Protein AF-A0A352DZR2-F1 (afdb_monomer_lite)

Secondary structure (DSSP, 8-state):
-EEESS--HHHHHS--TT--EEEEEEEEEETTEEEEEEEEEEEPPGGG----

Structure (mmCIF, N/CA/C/O backbone):
data_AF-A0A352DZR2-F1
#
_entry.id   AF-A0A352DZR2-F1
#
loop_
_atom_site.group_PDB
_atom_site.id
_atom_site.type_symbol
_atom_site.label_atom_id
_atom_site.label_alt_id
_atom_site.label_comp_id
_atom_site.label_asym_id
_atom_site.label_entity_id
_atom_site.label_seq_id
_atom_site.pdbx_PDB_ins_code
_atom_site.Cartn_x
_atom_site.Cartn_y
_atom_site.Cartn_z
_atom_site.occupancy
_atom_site.B_iso_or_equiv
_atom_site.auth_seq_id
_atom_site.auth_comp_id
_atom_site.auth_asym_id
_atom_site.auth_atom_id
_atom_site.pdbx_PDB_model_num
ATOM 1 N N . THR A 1 1 ? 7.207 7.225 1.826 1.00 91.31 1 THR A N 1
ATOM 2 C CA . THR A 1 1 ? 6.871 6.574 0.535 1.00 91.31 1 THR A CA 1
ATOM 3 C C . THR A 1 1 ? 7.336 5.128 0.571 1.00 91.31 1 THR A C 1
ATOM 5 O O . THR A 1 1 ? 8.207 4.816 1.374 1.00 91.31 1 THR A O 1
ATOM 8 N N . GLY A 1 2 ? 6.766 4.238 -0.244 1.00 94.44 2 GLY A N 1
ATOM 9 C CA . GLY A 1 2 ? 7.152 2.823 -0.297 1.00 94.44 2 GLY A CA 1
ATOM 10 C C . GLY A 1 2 ? 7.391 2.353 -1.730 1.00 94.44 2 GLY A C 1
ATOM 11 O O . GLY A 1 2 ? 6.840 2.942 -2.661 1.00 94.44 2 GLY A O 1
ATOM 12 N N . ARG A 1 3 ? 8.225 1.327 -1.924 1.00 96.06 3 ARG A N 1
ATOM 13 C CA . ARG A 1 3 ? 8.440 0.699 -3.236 1.00 96.06 3 ARG A CA 1
ATOM 14 C C . ARG A 1 3 ? 8.536 -0.816 -3.119 1.00 96.06 3 ARG A C 1
ATOM 16 O O . ARG A 1 3 ? 9.400 -1.309 -2.400 1.00 96.06 3 ARG A O 1
ATOM 23 N N . LEU A 1 4 ? 7.712 -1.516 -3.894 1.00 96.62 4 LEU A N 1
ATOM 24 C CA . LEU A 1 4 ? 7.829 -2.948 -4.159 1.00 96.62 4 LEU A CA 1
ATOM 25 C C . LEU A 1 4 ? 8.570 -3.152 -5.485 1.00 96.62 4 LEU A C 1
ATOM 27 O O . LEU A 1 4 ? 8.213 -2.553 -6.501 1.00 96.62 4 LEU A O 1
ATOM 31 N N . TRP A 1 5 ? 9.623 -3.965 -5.476 1.00 93.19 5 TRP A N 1
ATOM 32 C CA . TRP A 1 5 ? 10.373 -4.312 -6.682 1.00 93.19 5 TRP A CA 1
ATOM 33 C C . TRP A 1 5 ? 9.882 -5.655 -7.216 1.00 93.19 5 TRP A C 1
ATOM 35 O O . TRP A 1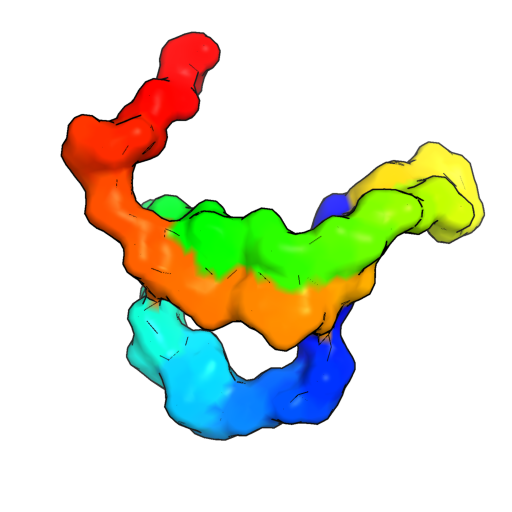 5 ? 9.800 -6.612 -6.456 1.00 93.19 5 TRP A O 1
ATOM 45 N N . ASN A 1 6 ? 9.623 -5.735 -8.523 1.00 92.44 6 ASN A N 1
ATOM 46 C CA . ASN A 1 6 ? 9.052 -6.919 -9.183 1.00 92.44 6 ASN A CA 1
ATOM 47 C C . ASN A 1 6 ? 7.611 -7.239 -8.749 1.00 92.44 6 ASN A C 1
ATOM 49 O O . ASN A 1 6 ? 7.265 -8.404 -8.582 1.00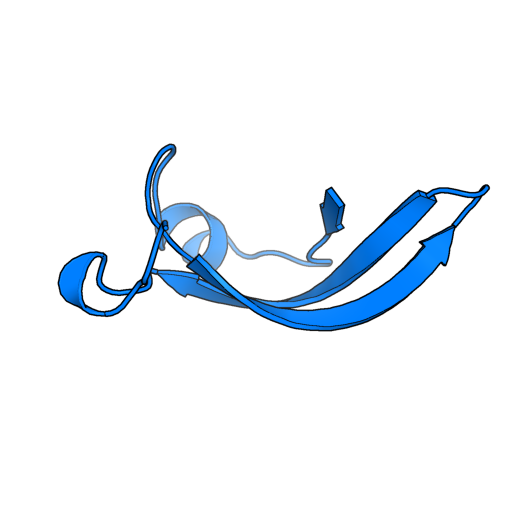 92.44 6 ASN A O 1
ATOM 53 N N . ALA A 1 7 ? 6.780 -6.208 -8.578 1.00 94.50 7 ALA A N 1
ATOM 54 C CA . ALA A 1 7 ? 5.349 -6.400 -8.369 1.00 94.50 7 ALA A CA 1
ATOM 55 C C . ALA A 1 7 ? 4.732 -7.188 -9.536 1.00 94.50 7 ALA A C 1
ATOM 57 O O . ALA A 1 7 ? 5.036 -6.927 -10.705 1.00 94.50 7 ALA A O 1
ATOM 58 N N . SER A 1 8 ? 3.879 -8.146 -9.201 1.00 94.25 8 SER A N 1
ATOM 59 C CA . SER A 1 8 ? 3.092 -8.927 -10.148 1.00 94.25 8 SER A CA 1
ATOM 60 C C . SER A 1 8 ? 1.727 -8.282 -10.412 1.00 94.25 8 SER A C 1
ATOM 62 O O . SER A 1 8 ? 1.272 -7.417 -9.660 1.00 94.25 8 SER A O 1
ATOM 64 N N . ASP A 1 9 ? 1.028 -8.746 -11.451 1.00 95.06 9 ASP A N 1
ATOM 65 C CA . ASP A 1 9 ? -0.359 -8.333 -11.716 1.00 95.06 9 ASP A CA 1
ATOM 66 C C . ASP A 1 9 ? -1.302 -8.704 -10.558 1.00 95.06 9 ASP A C 1
ATOM 68 O O . ASP A 1 9 ? -2.281 -8.004 -10.303 1.00 95.06 9 ASP A O 1
ATOM 72 N N . ALA A 1 10 ? -0.997 -9.787 -9.832 1.00 93.38 10 ALA A N 1
ATOM 73 C CA . ALA A 1 10 ? -1.757 -10.190 -8.655 1.00 93.38 10 ALA A CA 1
ATOM 74 C C . ALA A 1 10 ? -1.590 -9.182 -7.510 1.00 93.38 10 ALA A C 1
ATOM 76 O O . ALA A 1 10 ? -2.586 -8.806 -6.899 1.00 93.38 10 ALA A O 1
ATOM 77 N N . ASP A 1 11 ? -0.367 -8.693 -7.274 1.00 93.44 11 ASP A N 1
ATOM 78 C CA . ASP A 1 11 ? -0.103 -7.660 -6.262 1.00 93.44 11 ASP A CA 1
ATOM 79 C C . ASP A 1 11 ? -0.834 -6.357 -6.606 1.00 93.44 11 ASP A C 1
ATOM 81 O O . ASP A 1 11 ? -1.385 -5.700 -5.729 1.00 93.44 11 ASP A O 1
ATOM 85 N N . TYR A 1 12 ? -0.880 -6.001 -7.895 1.00 90.88 12 TYR A N 1
ATOM 86 C CA . TYR A 1 12 ? -1.587 -4.808 -8.363 1.00 90.88 12 TYR A CA 1
ATOM 87 C C . TYR A 1 1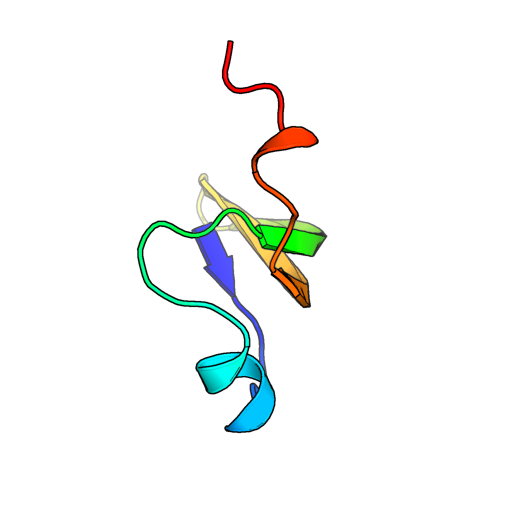2 ? -3.112 -4.923 -8.215 1.00 90.88 12 TYR A C 1
ATOM 89 O O . TYR A 1 12 ? -3.778 -3.940 -7.907 1.00 90.88 12 TYR A O 1
ATOM 97 N N . GLY A 1 13 ? -3.675 -6.116 -8.427 1.00 94.56 13 GLY A N 1
ATOM 98 C CA . GLY A 1 13 ? -5.112 -6.372 -8.294 1.00 94.56 13 GLY A CA 1
ATOM 99 C C . GLY A 1 13 ? -5.589 -6.684 -6.871 1.00 94.56 13 GLY A C 1
ATOM 100 O O . GLY A 1 13 ? -6.791 -6.859 -6.672 1.00 94.56 13 GLY A O 1
ATOM 101 N N . ALA A 1 14 ? -4.683 -6.791 -5.895 1.00 94.69 14 ALA A N 1
ATOM 102 C CA . ALA A 1 14 ? -5.005 -7.235 -4.536 1.00 94.69 14 ALA A CA 1
ATOM 103 C C . ALA A 1 14 ? -5.719 -6.172 -3.678 1.00 94.69 14 ALA A C 1
ATOM 105 O O . ALA A 1 14 ? -6.336 -6.515 -2.668 1.00 94.69 14 ALA A O 1
ATOM 106 N N . PHE A 1 15 ? -5.637 -4.898 -4.061 1.00 96.06 15 PHE A N 1
ATOM 107 C CA . PHE A 1 15 ? -6.240 -3.764 -3.360 1.00 96.06 15 PHE A CA 1
ATOM 108 C C . PHE A 1 15 ? -6.528 -2.621 -4.338 1.00 96.06 15 PHE A C 1
ATOM 110 O O . PHE A 1 15 ? -6.035 -2.607 -5.467 1.00 96.06 15 PHE A O 1
ATOM 117 N N . GLN A 1 16 ? -7.348 -1.666 -3.913 1.00 95.56 16 GLN A N 1
ATOM 118 C CA . GLN A 1 16 ? -7.715 -0.494 -4.702 1.00 95.56 16 GLN A CA 1
ATOM 119 C C . GLN A 1 16 ? -7.337 0.800 -3.981 1.00 95.56 16 GLN A C 1
ATOM 121 O O . GLN A 1 16 ? -7.045 0.817 -2.784 1.00 95.56 16 GLN A O 1
ATOM 126 N N . ASP A 1 17 ? -7.365 1.909 -4.718 1.00 95.12 17 ASP A N 1
ATOM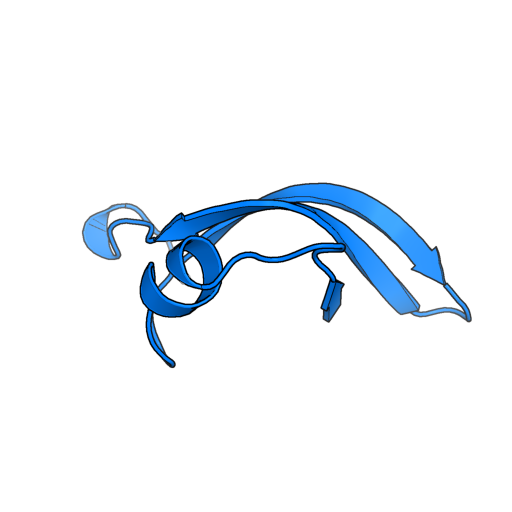 127 C CA . ASP A 1 17 ? -7.177 3.231 -4.131 1.00 95.12 17 ASP A CA 1
ATOM 128 C C . ASP A 1 17 ? -8.192 3.462 -2.999 1.00 95.12 17 ASP A C 1
ATOM 130 O O . ASP A 1 17 ? -9.404 3.364 -3.197 1.00 95.12 17 ASP A O 1
ATOM 134 N N . GLY A 1 18 ? -7.679 3.787 -1.811 1.00 94.12 18 GLY A N 1
ATOM 135 C CA . GLY A 1 18 ? -8.476 4.009 -0.602 1.00 94.12 18 GLY A CA 1
ATOM 136 C C . GLY A 1 18 ? -8.575 2.808 0.343 1.00 94.12 18 GLY A C 1
ATOM 137 O O . GLY A 1 18 ? -9.036 2.993 1.466 1.00 94.12 18 GLY A O 1
ATOM 138 N N . ASP A 1 19 ? -8.122 1.613 -0.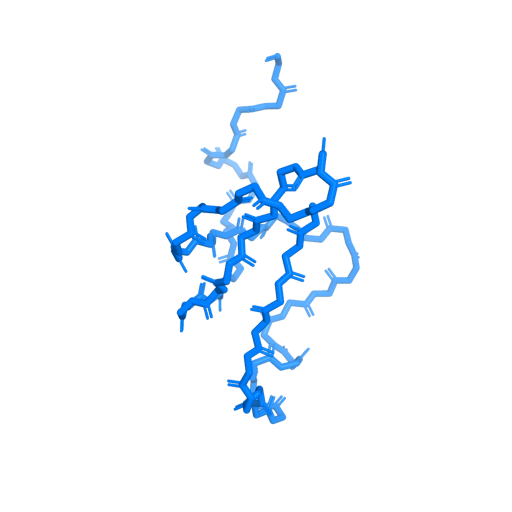052 1.00 95.81 19 ASP A N 1
ATOM 139 C CA . ASP A 1 19 ? -8.007 0.481 0.872 1.00 95.81 19 ASP A CA 1
ATOM 140 C C . ASP A 1 19 ? -6.878 0.700 1.892 1.00 95.81 19 ASP A C 1
ATOM 142 O O . ASP A 1 19 ? -5.816 1.253 1.584 1.00 95.81 19 ASP A O 1
ATOM 146 N N . PHE A 1 20 ? -7.072 0.175 3.103 1.00 96.19 20 PHE A N 1
ATOM 147 C CA . PHE A 1 20 ? -5.960 -0.046 4.019 1.00 96.19 20 PHE A CA 1
ATOM 148 C C . PHE A 1 20 ? -5.129 -1.232 3.557 1.00 96.19 20 PHE A C 1
ATOM 150 O O . PHE A 1 20 ? -5.659 -2.254 3.118 1.00 96.19 20 PHE A O 1
ATOM 157 N N . VAL A 1 21 ? -3.813 -1.111 3.709 1.00 96.00 21 VAL A N 1
ATOM 158 C CA . VAL A 1 21 ? -2.869 -2.176 3.378 1.00 96.00 21 VAL A CA 1
ATOM 159 C C . VAL A 1 21 ? -1.947 -2.462 4.552 1.00 96.00 21 VAL A C 1
ATOM 161 O O . VAL A 1 21 ? -1.476 -1.545 5.229 1.00 96.00 21 VAL A O 1
ATOM 164 N N . HIS A 1 22 ? -1.674 -3.743 4.772 1.00 95.44 22 HIS A N 1
ATOM 165 C CA . HIS A 1 22 ? -0.581 -4.189 5.619 1.00 95.44 22 HIS A CA 1
ATOM 166 C C . HIS A 1 22 ? 0.679 -4.293 4.760 1.00 95.44 22 HIS A C 1
ATOM 168 O O . HIS A 1 22 ? 0.649 -4.857 3.667 1.00 95.44 22 HIS A O 1
ATOM 174 N N . VAL A 1 23 ? 1.784 -3.724 5.242 1.00 96.44 23 VAL A N 1
ATOM 175 C CA . VAL A 1 23 ? 3.059 -3.683 4.520 1.00 96.44 23 VAL A CA 1
ATOM 176 C C . VAL A 1 23 ? 4.166 -4.185 5.430 1.00 96.44 23 VAL A C 1
ATOM 178 O O . VAL A 1 23 ? 4.412 -3.596 6.482 1.00 96.44 23 VAL A O 1
ATOM 181 N N . GLU A 1 24 ? 4.899 -5.197 4.974 1.00 97.38 24 GLU A N 1
ATOM 182 C CA . GLU A 1 24 ? 6.161 -5.601 5.589 1.00 97.38 24 GLU A CA 1
ATOM 183 C C . GLU A 1 24 ? 7.329 -5.192 4.692 1.00 97.38 24 GLU A C 1
ATOM 185 O O . GLU A 1 24 ? 7.291 -5.307 3.462 1.00 97.38 24 GLU A O 1
ATOM 190 N N . GLY A 1 25 ? 8.403 -4.693 5.298 1.00 96.88 25 GLY A N 1
ATOM 191 C CA . GLY A 1 25 ? 9.556 -4.237 4.542 1.00 96.88 25 GLY A CA 1
ATOM 192 C C . GLY A 1 25 ? 10.648 -3.623 5.400 1.00 96.88 25 GLY A C 1
ATOM 193 O O . GLY A 1 25 ? 10.572 -3.571 6.627 1.00 96.88 25 GLY A O 1
ATOM 194 N N . HIS A 1 26 ? 11.678 -3.127 4.724 1.00 97.56 26 HIS A N 1
ATOM 195 C CA . HIS A 1 26 ? 12.802 -2.461 5.364 1.00 97.56 26 HIS A CA 1
ATOM 196 C C . HIS A 1 26 ? 12.671 -0.947 5.253 1.00 97.56 26 HIS A C 1
ATOM 198 O O . HIS A 1 26 ? 12.618 -0.391 4.151 1.00 97.56 26 HIS A O 1
ATOM 204 N N . THR A 1 27 ? 12.676 -0.272 6.400 1.00 97.06 27 THR A N 1
ATOM 205 C CA . THR A 1 27 ? 12.767 1.187 6.460 1.00 97.06 27 THR A CA 1
ATOM 206 C C . THR A 1 27 ? 14.180 1.644 6.119 1.00 97.06 27 THR A C 1
ATOM 208 O O . THR A 1 27 ? 15.166 1.096 6.611 1.00 97.06 27 THR A O 1
ATOM 211 N N . GLN A 1 28 ? 14.280 2.695 5.315 1.00 95.12 28 GLN A N 1
ATOM 212 C CA . GLN A 1 28 ? 15.534 3.340 4.955 1.00 95.12 28 GLN A CA 1
ATOM 213 C C . GLN A 1 28 ? 15.377 4.861 4.899 1.00 95.12 28 GLN A C 1
ATOM 215 O O . GLN A 1 28 ? 14.315 5.386 4.559 1.00 95.12 28 GLN A O 1
ATOM 220 N N . LEU A 1 29 ? 16.461 5.575 5.198 1.00 96.06 29 LEU A N 1
ATOM 221 C CA . LEU A 1 29 ? 16.582 7.002 4.917 1.00 96.06 29 LEU A CA 1
ATOM 222 C C . LEU A 1 29 ? 17.287 7.175 3.575 1.00 96.06 29 LEU A C 1
ATOM 224 O O . LEU A 1 29 ? 18.435 6.768 3.414 1.00 96.06 29 LEU A O 1
ATOM 228 N N . TYR A 1 30 ? 16.605 7.799 2.620 1.00 90.75 30 TYR A N 1
ATOM 229 C CA . TYR A 1 30 ? 17.137 8.064 1.290 1.00 90.75 30 TYR A CA 1
ATOM 230 C C . TYR A 1 30 ? 16.988 9.549 0.960 1.00 90.75 30 TYR A C 1
ATOM 232 O O . TYR A 1 30 ? 15.878 10.080 0.947 1.00 90.75 30 TYR A O 1
ATOM 240 N N . SER A 1 31 ? 18.119 10.230 0.743 1.00 91.88 31 SER A N 1
ATOM 241 C CA . SER A 1 31 ? 18.191 11.681 0.493 1.00 91.88 31 SER A CA 1
ATOM 242 C C . SER A 1 31 ? 17.384 12.525 1.492 1.00 91.88 31 SER A C 1
ATOM 244 O O . SER A 1 31 ? 16.707 13.477 1.118 1.00 91.88 31 SER A O 1
ATOM 246 N N . GLY A 1 32 ? 17.434 12.153 2.775 1.00 95.06 32 GLY A N 1
ATOM 247 C CA . GLY A 1 32 ? 16.748 12.872 3.854 1.00 95.06 32 GLY A CA 1
ATOM 248 C C . GLY A 1 32 ? 15.266 12.531 4.037 1.00 95.06 32 GLY A C 1
ATOM 249 O O . GLY A 1 32 ? 14.640 13.082 4.936 1.00 95.06 32 GLY A O 1
ATOM 250 N N . ALA A 1 33 ? 14.705 11.612 3.245 1.00 95.75 33 ALA A N 1
ATOM 251 C CA . ALA A 1 33 ? 13.326 11.153 3.392 1.00 95.75 33 ALA A CA 1
ATOM 252 C C . ALA A 1 33 ? 13.263 9.683 3.826 1.00 95.75 33 ALA A C 1
ATOM 254 O O . ALA A 1 33 ? 14.000 8.838 3.314 1.00 95.75 33 ALA A O 1
ATOM 255 N N . MET A 1 34 ? 12.344 9.369 4.743 1.00 95.75 34 MET A N 1
ATOM 256 C CA . MET A 1 34 ? 12.063 7.989 5.136 1.00 95.75 34 MET A CA 1
ATOM 257 C C . MET A 1 34 ? 11.247 7.279 4.052 1.00 95.75 34 MET A C 1
ATOM 259 O O . MET A 1 34 ? 10.200 7.767 3.606 1.00 95.75 34 MET A O 1
ATOM 263 N N . GLN A 1 35 ? 11.724 6.108 3.640 1.00 97.06 35 GLN A N 1
ATOM 264 C CA . GLN A 1 35 ? 11.051 5.232 2.691 1.00 97.06 35 GLN A CA 1
ATOM 265 C C . GLN A 1 35 ? 11.057 3.785 3.177 1.00 97.06 35 GLN A C 1
ATOM 267 O O . GLN A 1 35 ? 11.892 3.410 3.996 1.00 97.06 35 GLN A O 1
ATOM 272 N N . ILE A 1 36 ? 10.157 2.969 2.634 1.00 97.50 36 ILE A N 1
ATOM 273 C CA . ILE A 1 36 ? 10.115 1.523 2.868 1.00 97.50 36 ILE A CA 1
ATOM 274 C C . ILE A 1 36 ? 10.409 0.804 1.548 1.00 97.50 36 ILE A C 1
ATOM 276 O O . ILE A 1 36 ? 9.772 1.086 0.531 1.00 97.50 36 ILE A O 1
ATOM 280 N N . ILE A 1 37 ? 11.364 -0.126 1.551 1.00 97.31 37 ILE A N 1
ATOM 281 C CA . ILE A 1 37 ? 11.443 -1.158 0.510 1.00 97.31 37 ILE A CA 1
ATOM 282 C C . ILE A 1 37 ? 10.534 -2.298 0.940 1.00 97.31 37 ILE A C 1
ATOM 284 O O . ILE A 1 37 ? 10.787 -2.940 1.957 1.00 97.31 37 ILE A O 1
ATOM 288 N N . ILE A 1 38 ? 9.465 -2.496 0.182 1.00 97.75 38 ILE A N 1
ATOM 289 C CA . ILE A 1 38 ? 8.379 -3.418 0.495 1.00 97.75 38 ILE A CA 1
ATOM 290 C C . ILE A 1 38 ? 8.793 -4.830 0.085 1.00 97.75 38 ILE A C 1
ATOM 292 O O . ILE A 1 38 ? 9.277 -5.030 -1.030 1.00 97.75 38 ILE A O 1
ATOM 296 N N . ALA A 1 39 ? 8.597 -5.782 0.994 1.00 96.31 39 ALA A N 1
ATOM 297 C CA . ALA A 1 39 ? 8.740 -7.210 0.744 1.00 96.31 39 ALA A CA 1
ATOM 298 C C . ALA A 1 39 ? 7.378 -7.853 0.448 1.00 96.31 39 ALA A C 1
ATOM 300 O O . ALA A 1 39 ? 7.274 -8.644 -0.486 1.00 96.31 39 ALA A O 1
ATOM 301 N N . THR A 1 40 ? 6.342 -7.476 1.202 1.00 95.50 40 THR A N 1
ATOM 302 C CA . THR A 1 40 ? 4.961 -7.944 1.022 1.00 95.50 40 THR A CA 1
ATOM 303 C C . THR A 1 40 ? 3.980 -6.793 1.222 1.00 95.50 40 THR A C 1
ATOM 305 O O . THR A 1 40 ? 4.233 -5.852 1.982 1.00 95.50 40 THR A O 1
ATOM 308 N N . ILE A 1 41 ? 2.864 -6.854 0.502 1.00 96.12 41 ILE A N 1
ATOM 309 C CA . ILE A 1 41 ? 1.755 -5.915 0.634 1.00 96.12 41 ILE A CA 1
ATOM 310 C C . ILE A 1 41 ? 0.446 -6.665 0.423 1.00 96.12 41 ILE A C 1
ATOM 312 O O . ILE A 1 41 ? 0.300 -7.405 -0.547 1.00 96.12 41 ILE A O 1
ATOM 316 N N . GLU A 1 42 ? -0.501 -6.475 1.331 1.00 95.56 42 GLU A N 1
ATOM 317 C CA . GLU A 1 42 ? -1.818 -7.101 1.257 1.00 95.56 42 GLU A CA 1
ATOM 318 C C . GLU A 1 42 ? -2.901 -6.163 1.785 1.00 95.56 42 GLU A C 1
ATOM 320 O O . GLU A 1 42 ? -2.635 -5.275 2.597 1.00 95.56 42 GLU A O 1
ATOM 325 N N . ARG A 1 43 ? -4.139 -6.353 1.319 1.00 96.75 43 ARG A N 1
ATOM 326 C CA . ARG A 1 43 ? -5.288 -5.589 1.807 1.00 96.75 43 ARG A CA 1
ATOM 327 C C . ARG A 1 43 ? -5.549 -5.926 3.274 1.00 96.75 43 ARG A C 1
ATOM 329 O O . ARG A 1 43 ? -5.759 -7.085 3.621 1.00 96.75 43 ARG A O 1
ATOM 336 N N . ALA A 1 44 ? -5.590 -4.901 4.114 1.00 96.25 44 ALA A N 1
ATOM 337 C CA . ALA A 1 44 ? -5.998 -5.016 5.505 1.00 96.25 44 ALA A CA 1
ATOM 338 C C . ALA A 1 44 ? -7.519 -4.840 5.633 1.00 96.25 44 ALA A C 1
ATOM 340 O O . ALA A 1 44 ? -8.146 -4.126 4.849 1.00 96.25 44 ALA A O 1
ATOM 341 N N . ASP A 1 45 ? -8.119 -5.474 6.642 1.00 93.88 45 ASP A N 1
ATOM 342 C CA . ASP A 1 45 ? -9.513 -5.215 7.008 1.00 93.88 45 ASP A CA 1
ATOM 343 C C . ASP A 1 45 ? -9.614 -3.831 7.680 1.00 93.88 45 ASP A C 1
ATOM 345 O O . ASP A 1 45 ? -9.015 -3.647 8.748 1.00 93.88 45 ASP A O 1
ATOM 349 N N . PRO A 1 4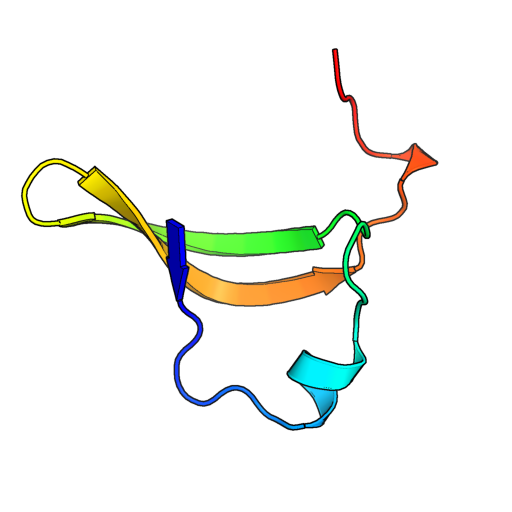6 ? -10.378 -2.868 7.122 1.00 92.19 46 PRO A N 1
ATOM 350 C CA . PRO A 1 46 ? -10.541 -1.544 7.719 1.00 92.19 46 PRO A CA 1
ATOM 351 C C . PRO A 1 46 ? -11.040 -1.582 9.168 1.00 92.19 46 PRO A C 1
ATOM 353 O O . PRO A 1 46 ? -10.667 -0.729 9.963 1.00 92.19 46 PRO A O 1
ATOM 356 N N . GLY A 1 47 ? -11.836 -2.591 9.552 1.00 93.50 47 GLY A N 1
ATOM 357 C CA . GLY A 1 47 ? -12.330 -2.738 10.926 1.00 93.50 47 GLY A CA 1
ATOM 358 C C . GLY A 1 47 ? -11.241 -3.064 11.957 1.00 93.50 47 GLY A C 1
ATOM 359 O O . GLY A 1 47 ? -11.497 -2.992 13.158 1.00 93.50 47 GLY A O 1
ATOM 360 N N . THR A 1 48 ? -10.040 -3.425 11.497 1.00 92.69 48 THR A N 1
ATOM 361 C CA . THR A 1 48 ? -8.877 -3.753 12.338 1.00 92.69 48 THR A CA 1
ATOM 362 C C . THR A 1 48 ? -7.851 -2.623 12.420 1.00 92.69 48 THR A C 1
ATOM 364 O O . THR A 1 48 ? -6.913 -2.715 13.212 1.00 92.69 48 THR A O 1
ATOM 367 N N . VAL A 1 49 ? -8.021 -1.562 11.625 1.00 93.44 49 VAL A N 1
ATOM 368 C CA . VAL A 1 49 ? -7.103 -0.422 11.574 1.00 93.44 49 VAL A CA 1
ATOM 369 C C . VAL A 1 49 ? -7.610 0.683 12.494 1.00 93.44 49 VAL A C 1
ATOM 371 O O . VAL A 1 49 ? -8.761 1.102 12.406 1.00 93.44 49 VAL A O 1
ATOM 374 N N . ASP A 1 50 ? -6.741 1.159 13.385 1.00 92.06 50 ASP A N 1
ATOM 375 C CA . ASP A 1 50 ? -7.004 2.362 14.172 1.00 92.06 50 ASP A CA 1
ATOM 376 C C . ASP A 1 50 ? -6.449 3.586 13.435 1.00 92.06 50 ASP A C 1
ATOM 378 O O . ASP A 1 50 ? -5.250 3.680 13.175 1.00 92.06 50 ASP A O 1
ATOM 382 N N . GLU A 1 51 ? -7.337 4.506 13.072 1.00 85.19 51 GLU A N 1
ATOM 383 C CA . GLU A 1 51 ? -7.018 5.712 12.300 1.00 85.19 51 GLU A CA 1
ATOM 384 C C . GLU A 1 51 ? -6.849 6.969 13.176 1.00 85.19 51 GLU A C 1
ATOM 386 O O . GLU A 1 51 ? -6.692 8.070 12.641 1.00 85.19 51 GLU A O 1
ATOM 391 N N . ARG A 1 52 ? -6.952 6.840 14.506 1.00 74.00 52 ARG A N 1
ATOM 392 C CA . ARG A 1 52 ? -6.999 7.980 15.437 1.00 74.00 52 ARG A CA 1
ATOM 393 C C . ARG A 1 52 ? -5.655 8.594 15.817 1.00 74.00 52 ARG A C 1
ATOM 395 O O . ARG A 1 52 ? -4.662 7.859 15.999 1.00 74.00 52 ARG A O 1
#

Radius of gyration: 12.31 Å; chains: 1; bounding box: 30×23×27 Å

pLDDT: mean 94.38, std 3.63, range [74.0, 97.75]

Foldseek 3Di:
DEDEDPDDPCLVPQDDPPFDKDFDFDWDQDPNDIYGYTPDIHTDDPVPDDPD

Sequence (52 aa):
TGRLWNASDADYGAFQDGDFVHVEGHTQLYSGAMQIIIATIERADPGTVDER